Protein AF-A0A3S5AWK2-F1 (afdb_monomer_lite)

Sequence (122 aa):
MVTTDNELDEYLILMLDQIKVWLNSNSLKRLVLVVKNAQSGDVIERWQFEVNCHSDHQESASKVKDVQIRNEIGAVLRQIFAVVCLLPIIDSACKLTTFIYLYSLICLPIEIHQYTSHFAHI

InterPro domains:
  IPR003511 HORMA domain [PF02301] (10-98)
  IPR003511 HORMA domain [PS50815] (1-122)
  IPR036570 HORMA domain superfamily [G3DSA:3.30.900.10] (1-121)
  IPR036570 HORMA domain superfamily [SSF56019] (1-114)
  IPR045091 Mad2-like [PTHR11842] (2-102)

Radius of gyration: 16.96 Å; chains: 1; bounding box: 43×32×46 Å

Foldseek 3Di:
DDDPDPVVVVVVVVVVVVVVVCVVVVFFAKKWKFKAFPPPRHTQDIDIDGDDDDPPPPVPVPPPPVVVVVVVVVVVVVVVVVVVVVGDDDPGWIKIFMFTGTDPDDPDRPRVDIDGDPPDDD

pLDDT: mean 77.91, std 17.34, range [32.09, 92.81]

Structure (mmCIF, N/CA/C/O backbone):
data_AF-A0A3S5AWK2-F1
#
_entry.id   AF-A0A3S5AWK2-F1
#
loop_
_atom_site.group_PDB
_atom_site.id
_atom_site.type_symbol
_atom_site.label_atom_id
_atom_site.label_alt_id
_atom_site.label_comp_id
_atom_site.label_asym_id
_atom_site.label_entity_id
_atom_site.label_seq_id
_atom_site.pdbx_PDB_ins_code
_atom_site.Cartn_x
_atom_site.Cartn_y
_atom_site.Cartn_z
_atom_site.occupancy
_atom_site.B_iso_or_equiv
_atom_site.auth_seq_id
_atom_site.auth_comp_id
_atom_site.auth_asym_id
_atom_site.auth_atom_id
_atom_site.pdbx_PDB_model_num
ATOM 1 N N . MET A 1 1 ? 9.692 -6.713 6.294 1.00 48.50 1 MET A N 1
ATOM 2 C CA . MET A 1 1 ? 10.636 -5.844 5.565 1.00 48.50 1 MET A CA 1
ATOM 3 C C . MET A 1 1 ? 9.888 -4.572 5.218 1.00 48.50 1 MET A C 1
ATOM 5 O O . MET A 1 1 ? 8.728 -4.673 4.839 1.00 48.50 1 MET A O 1
ATOM 9 N N . VAL A 1 2 ? 10.508 -3.420 5.442 1.00 77.50 2 VAL A N 1
ATOM 10 C CA . VAL A 1 2 ? 10.039 -2.097 4.994 1.00 77.50 2 VAL A CA 1
ATOM 11 C C . VAL A 1 2 ? 11.048 -1.573 3.969 1.00 77.50 2 VAL A C 1
ATOM 13 O O . VAL A 1 2 ? 12.127 -2.159 3.853 1.00 77.50 2 VAL A O 1
ATOM 16 N N . THR A 1 3 ? 10.696 -0.543 3.197 1.00 82.31 3 THR A N 1
ATOM 17 C CA . THR A 1 3 ? 11.627 0.045 2.219 1.00 82.31 3 THR A CA 1
ATOM 18 C C . THR A 1 3 ? 12.892 0.568 2.909 1.00 82.31 3 THR A C 1
ATOM 20 O O . THR A 1 3 ? 12.843 1.000 4.057 1.00 82.31 3 THR A O 1
ATOM 23 N N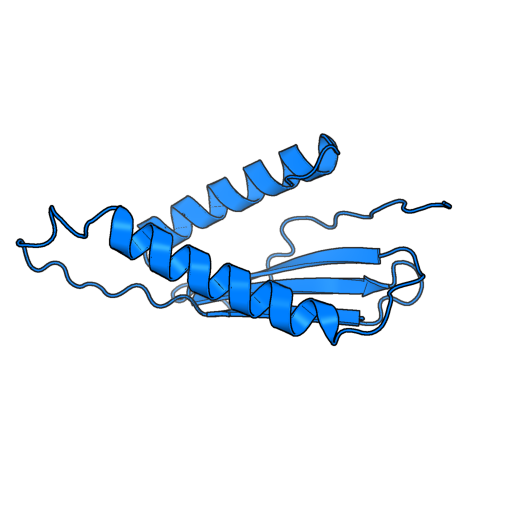 . THR A 1 4 ? 14.029 0.494 2.218 1.00 85.88 4 THR A N 1
ATOM 24 C CA . THR A 1 4 ? 15.307 1.095 2.640 1.00 85.88 4 THR A CA 1
ATOM 25 C C . THR A 1 4 ? 15.696 2.294 1.777 1.00 85.88 4 THR A C 1
ATOM 27 O O . THR A 1 4 ? 16.738 2.896 2.010 1.00 85.88 4 THR A O 1
ATOM 30 N N . ASP A 1 5 ? 14.902 2.599 0.751 1.00 88.50 5 ASP A N 1
ATOM 31 C CA . ASP A 1 5 ? 15.067 3.799 -0.060 1.00 88.50 5 ASP A CA 1
ATOM 32 C C . ASP A 1 5 ? 14.386 4.978 0.641 1.00 88.50 5 ASP A C 1
ATOM 34 O O . ASP A 1 5 ? 13.167 4.964 0.834 1.00 88.50 5 ASP A O 1
ATOM 38 N N . ASN A 1 6 ? 15.187 5.980 1.008 1.00 88.88 6 ASN A N 1
ATOM 39 C CA . ASN A 1 6 ? 14.739 7.181 1.703 1.00 88.88 6 ASN A CA 1
ATOM 40 C C . ASN A 1 6 ? 13.778 8.022 0.855 1.00 88.88 6 ASN A C 1
ATOM 42 O O . ASN A 1 6 ? 12.822 8.562 1.399 1.00 88.88 6 ASN A O 1
ATOM 46 N N . GLU A 1 7 ? 13.987 8.118 -0.463 1.00 85.00 7 GLU A N 1
ATOM 47 C CA . GLU A 1 7 ? 13.106 8.914 -1.330 1.00 85.00 7 GLU A CA 1
ATOM 48 C C . GLU A 1 7 ? 11.712 8.283 -1.401 1.00 85.00 7 GLU A C 1
ATOM 50 O O . GLU A 1 7 ? 10.686 8.968 -1.351 1.00 85.00 7 GLU A O 1
ATOM 55 N N . LEU A 1 8 ? 11.670 6.950 -1.469 1.00 84.38 8 LEU A N 1
ATOM 56 C CA . LEU A 1 8 ? 10.421 6.203 -1.426 1.00 84.38 8 LEU A CA 1
ATOM 57 C C . LEU A 1 8 ? 9.764 6.283 -0.042 1.00 84.38 8 LEU A C 1
ATOM 59 O O . LEU A 1 8 ? 8.543 6.400 0.037 1.00 84.38 8 LEU A O 1
ATOM 63 N N . ASP A 1 9 ? 10.546 6.223 1.037 1.00 87.88 9 ASP A N 1
ATOM 64 C CA . ASP A 1 9 ? 10.029 6.335 2.404 1.00 87.88 9 ASP A CA 1
ATOM 65 C C . ASP A 1 9 ? 9.388 7.708 2.652 1.00 87.88 9 ASP A C 1
ATOM 67 O O . ASP A 1 9 ? 8.237 7.781 3.083 1.00 87.88 9 ASP A O 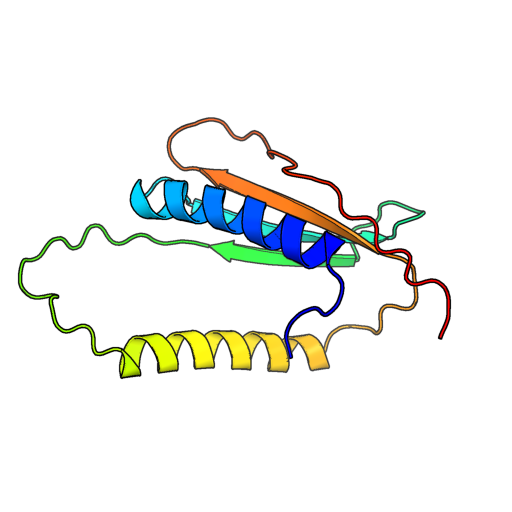1
ATOM 71 N N . GLU A 1 10 ? 10.061 8.797 2.268 1.00 88.06 10 GLU A N 1
ATOM 72 C CA . GLU A 1 10 ? 9.518 10.158 2.350 1.00 88.06 10 GLU A CA 1
ATOM 73 C C . GLU A 1 10 ? 8.226 10.305 1.536 1.00 88.06 10 GLU A C 1
ATOM 75 O O . GLU A 1 10 ? 7.231 10.845 2.032 1.00 88.06 10 GLU A O 1
ATOM 80 N N . TYR A 1 11 ? 8.197 9.765 0.313 1.00 85.50 11 TYR A N 1
ATOM 81 C CA . TYR A 1 11 ? 6.988 9.748 -0.510 1.00 85.50 11 TYR A CA 1
ATOM 82 C C . TYR A 1 11 ? 5.830 9.015 0.182 1.00 85.50 11 TYR A C 1
ATOM 84 O O . TYR A 1 11 ? 4.705 9.528 0.231 1.00 85.50 11 TYR A O 1
ATOM 92 N N . LEU A 1 12 ? 6.091 7.822 0.726 1.00 87.88 12 LEU A N 1
ATOM 93 C CA . LEU A 1 12 ? 5.080 7.029 1.418 1.00 87.88 12 LEU A CA 1
ATOM 94 C C . LEU A 1 12 ? 4.580 7.742 2.676 1.00 87.88 12 LEU A C 1
ATOM 96 O O . LEU A 1 12 ? 3.374 7.749 2.911 1.00 87.88 12 LEU A O 1
ATOM 100 N N . ILE A 1 13 ? 5.460 8.381 3.450 1.00 89.06 13 ILE A N 1
ATOM 101 C CA . ILE A 1 13 ? 5.088 9.137 4.652 1.00 89.06 13 ILE A CA 1
ATOM 102 C C . ILE A 1 13 ? 4.150 10.296 4.297 1.00 89.06 13 ILE A C 1
ATOM 104 O O . ILE A 1 13 ? 3.066 10.396 4.876 1.00 89.06 13 ILE A O 1
ATOM 108 N N . LEU A 1 14 ? 4.512 11.126 3.311 1.00 87.25 14 LEU A N 1
ATOM 109 C CA . LEU A 1 14 ? 3.691 12.267 2.884 1.00 87.25 14 LEU A CA 1
ATOM 110 C C . LEU A 1 14 ? 2.310 11.825 2.382 1.00 87.25 14 LEU A C 1
ATOM 112 O O . LEU A 1 14 ? 1.288 12.434 2.710 1.00 87.25 14 LEU A O 1
ATOM 116 N N . MET A 1 15 ? 2.269 10.743 1.604 1.00 87.25 15 MET A N 1
ATOM 117 C CA . MET A 1 15 ? 1.027 10.183 1.076 1.00 87.25 15 MET A CA 1
ATOM 118 C C . MET A 1 15 ? 0.153 9.586 2.189 1.00 87.25 15 MET A C 1
ATOM 120 O O . MET A 1 15 ? -1.051 9.852 2.241 1.00 87.25 15 MET A O 1
ATOM 124 N N . LEU A 1 16 ? 0.746 8.832 3.119 1.00 89.31 16 LEU A N 1
ATOM 125 C CA . LEU A 1 16 ? 0.031 8.249 4.254 1.00 89.31 16 LEU A CA 1
ATOM 126 C C . LEU A 1 16 ? -0.531 9.322 5.189 1.00 89.31 16 LEU A C 1
ATOM 128 O O . LEU A 1 16 ? -1.631 9.144 5.712 1.00 89.31 16 LEU A O 1
ATOM 132 N N . ASP A 1 17 ? 0.169 10.438 5.385 1.00 89.75 17 ASP A N 1
ATOM 133 C CA . ASP A 1 17 ? -0.332 11.550 6.195 1.00 89.75 17 ASP A CA 1
ATOM 134 C C . ASP A 1 17 ? -1.584 12.193 5.588 1.00 89.75 17 ASP A C 1
ATOM 136 O O . ASP A 1 17 ? -2.553 12.441 6.311 1.00 89.75 17 ASP A O 1
ATOM 140 N N . GLN A 1 18 ? -1.643 12.360 4.262 1.00 85.38 18 GLN A N 1
ATOM 141 C CA . GLN A 1 18 ? -2.870 12.808 3.591 1.00 85.38 18 GLN A CA 1
ATOM 142 C C . GLN A 1 18 ? -4.004 11.780 3.725 1.00 85.38 18 GLN A C 1
ATOM 144 O O . GLN A 1 18 ? -5.140 12.137 4.045 1.00 85.38 18 GLN A O 1
ATOM 149 N N . ILE A 1 19 ? -3.695 10.489 3.562 1.00 88.94 19 ILE A N 1
ATOM 150 C CA . ILE A 1 19 ? -4.670 9.404 3.737 1.00 88.94 19 ILE A CA 1
ATOM 151 C C . ILE A 1 19 ? -5.265 9.397 5.145 1.00 88.94 19 ILE A C 1
ATOM 153 O O . ILE A 1 19 ? -6.477 9.228 5.282 1.00 88.94 19 ILE A O 1
ATOM 157 N N . LYS A 1 20 ? -4.461 9.628 6.188 1.00 88.62 20 LYS A N 1
ATOM 158 C CA . LYS A 1 20 ? -4.955 9.723 7.572 1.00 88.62 20 LYS A CA 1
ATOM 159 C C . LYS A 1 20 ? -6.006 10.824 7.722 1.00 88.62 20 LYS A C 1
ATOM 161 O O . LYS A 1 20 ? -7.024 10.601 8.373 1.00 88.62 20 LYS A O 1
ATOM 166 N N . VAL A 1 21 ? -5.809 11.986 7.092 1.00 88.62 21 VAL A N 1
ATOM 167 C CA . VAL A 1 21 ? -6.791 13.087 7.114 1.00 88.62 21 VAL A CA 1
ATOM 168 C C . VAL A 1 21 ? -8.115 12.661 6.463 1.00 88.62 21 VAL A C 1
ATOM 170 O O . VAL A 1 21 ? -9.194 12.936 6.998 1.00 88.62 21 VAL A O 1
ATOM 173 N N . TRP A 1 22 ? -8.062 11.942 5.339 1.00 87.06 22 TRP A N 1
ATOM 174 C CA . TRP A 1 22 ? -9.270 11.462 4.656 1.00 87.06 22 TRP A CA 1
ATOM 175 C C . TRP A 1 22 ? -9.971 10.310 5.376 1.00 87.06 22 TRP A C 1
ATOM 177 O O . TRP A 1 22 ? -11.201 10.255 5.386 1.00 87.06 22 TRP A O 1
ATOM 187 N N . LEU A 1 23 ? -9.213 9.426 6.024 1.00 87.12 23 LEU A N 1
ATOM 188 C CA . LEU A 1 23 ? -9.759 8.379 6.886 1.00 87.12 23 LEU A CA 1
ATOM 189 C C . LEU A 1 23 ? -10.496 8.984 8.084 1.00 87.12 23 LEU A C 1
ATOM 191 O O . LEU A 1 23 ? -11.642 8.625 8.330 1.00 87.12 23 LEU A O 1
ATOM 195 N N . ASN A 1 24 ? -9.889 9.960 8.767 1.00 86.94 24 ASN A N 1
ATOM 196 C CA . ASN A 1 24 ? -10.498 10.625 9.926 1.00 86.94 24 ASN A CA 1
ATOM 197 C C . ASN A 1 24 ? -11.766 11.415 9.572 1.00 86.94 24 ASN A C 1
ATOM 199 O O . ASN A 1 24 ? -12.655 11.571 10.403 1.00 86.94 24 ASN A O 1
ATOM 203 N N . SER A 1 25 ? -11.855 11.919 8.340 1.00 85.19 25 SER A N 1
ATOM 204 C CA . SER A 1 25 ? -13.046 12.608 7.827 1.00 85.19 25 SER A CA 1
ATOM 205 C C . SER A 1 25 ? -14.068 11.665 7.178 1.00 85.19 25 SER A C 1
ATOM 207 O O . SER A 1 25 ? -15.059 12.145 6.631 1.00 85.19 25 SER A O 1
ATOM 209 N N . ASN A 1 26 ? -13.841 10.342 7.211 1.00 85.38 26 ASN A N 1
ATOM 210 C CA . ASN A 1 26 ? -14.656 9.321 6.537 1.00 85.38 26 ASN A CA 1
ATOM 211 C C . ASN A 1 26 ? -14.894 9.611 5.045 1.00 85.38 26 ASN A C 1
ATOM 213 O O . ASN A 1 26 ? -15.917 9.241 4.471 1.00 85.38 26 ASN A O 1
ATOM 217 N N . SER A 1 27 ? -13.948 10.300 4.407 1.00 86.12 27 SER A N 1
ATOM 218 C CA . SER A 1 27 ? -14.067 10.737 3.019 1.00 86.12 27 SER A CA 1
ATOM 219 C C . SER A 1 27 ? -13.372 9.792 2.044 1.00 86.12 27 SER A C 1
ATOM 221 O O . SER A 1 27 ? -13.698 9.832 0.861 1.00 86.12 27 SER A O 1
ATOM 223 N N . LEU A 1 28 ? -12.477 8.914 2.508 1.00 87.94 28 LEU A N 1
ATOM 224 C CA . LEU A 1 28 ? -11.780 7.936 1.672 1.00 87.94 28 LEU A CA 1
ATOM 225 C C . LEU A 1 28 ? -12.681 6.751 1.302 1.00 87.94 28 LEU A C 1
ATOM 227 O O . LEU A 1 28 ? -13.155 6.035 2.177 1.00 87.94 28 LEU A O 1
ATOM 231 N N . LYS A 1 29 ? -12.859 6.508 -0.000 1.00 89.31 29 LYS A N 1
ATOM 232 C CA . LYS A 1 29 ? -13.627 5.373 -0.536 1.00 89.31 29 LYS A CA 1
ATOM 233 C C . LYS A 1 29 ? -12.737 4.257 -1.066 1.00 89.31 29 LYS A C 1
ATOM 235 O O . LYS A 1 29 ? -13.033 3.080 -0.883 1.00 89.31 29 LYS A O 1
ATOM 240 N N . ARG A 1 30 ? -11.682 4.610 -1.800 1.00 89.94 30 ARG A N 1
ATOM 241 C CA . ARG A 1 30 ? -10.829 3.624 -2.472 1.00 89.94 30 ARG A CA 1
ATOM 242 C C . ARG A 1 30 ? -9.422 4.154 -2.676 1.00 89.94 30 ARG A C 1
ATOM 244 O O . ARG A 1 30 ? -9.253 5.281 -3.133 1.00 89.94 30 ARG A O 1
ATOM 251 N N . LEU A 1 31 ? -8.437 3.310 -2.405 1.00 91.00 31 LEU A N 1
ATOM 252 C CA . LEU A 1 31 ? -7.029 3.523 -2.720 1.00 91.00 31 LEU A CA 1
ATOM 253 C C . LEU A 1 31 ? -6.628 2.529 -3.810 1.00 91.00 31 LEU A C 1
ATOM 255 O O . LEU A 1 31 ? -6.877 1.333 -3.684 1.00 91.00 31 LEU A O 1
ATOM 259 N N . VAL A 1 32 ? -6.026 3.012 -4.890 1.00 91.50 32 VAL A N 1
ATOM 260 C CA . VAL A 1 32 ? -5.569 2.172 -5.997 1.00 91.50 32 VAL A CA 1
ATOM 261 C C . VAL A 1 32 ? -4.094 2.438 -6.253 1.00 91.50 32 VAL A C 1
ATOM 263 O O . VAL A 1 32 ? -3.718 3.552 -6.597 1.00 91.50 32 VAL A O 1
ATOM 266 N N . LEU A 1 33 ? -3.270 1.405 -6.123 1.00 90.62 33 LEU A N 1
ATOM 267 C CA . LEU A 1 33 ? -1.852 1.437 -6.465 1.00 90.62 33 LEU A CA 1
ATOM 268 C C . LEU A 1 33 ? -1.673 0.761 -7.821 1.00 90.62 33 LEU A C 1
ATOM 270 O O . LEU A 1 33 ? -2.122 -0.367 -8.027 1.00 90.62 33 LEU A O 1
ATOM 274 N N . VAL A 1 34 ? -1.044 1.459 -8.756 1.00 91.19 34 VAL A N 1
ATOM 275 C CA . VAL A 1 34 ? -0.792 0.969 -10.108 1.00 91.19 34 VAL A CA 1
ATOM 276 C C . VAL A 1 34 ? 0.704 0.905 -10.332 1.00 91.19 34 VAL A C 1
ATOM 278 O O . VAL A 1 34 ? 1.394 1.917 -10.230 1.00 91.19 34 VAL A O 1
ATOM 281 N N . VAL A 1 35 ? 1.187 -0.285 -10.665 1.00 90.50 35 VAL A N 1
ATOM 282 C CA . VAL A 1 35 ? 2.556 -0.508 -11.116 1.00 90.50 35 VAL A CA 1
ATOM 283 C C . VAL A 1 35 ? 2.528 -0.498 -12.635 1.00 90.50 35 VAL A C 1
ATOM 285 O O . VAL A 1 35 ? 1.828 -1.303 -13.253 1.00 90.50 35 VAL A O 1
ATOM 288 N N . LYS A 1 36 ? 3.247 0.444 -13.239 1.00 90.19 36 LYS A N 1
ATOM 289 C CA . LYS A 1 36 ? 3.348 0.588 -14.694 1.00 90.19 36 LYS A CA 1
ATOM 290 C C . LYS A 1 36 ? 4.768 0.321 -15.155 1.00 90.19 36 LYS A C 1
ATOM 292 O O . LYS A 1 36 ? 5.712 0.673 -14.450 1.00 90.19 36 LYS A O 1
ATOM 297 N N . ASN A 1 37 ? 4.925 -0.207 -16.361 1.00 91.00 37 ASN A N 1
ATOM 298 C CA . ASN A 1 37 ? 6.223 -0.244 -17.020 1.00 91.00 37 ASN A CA 1
ATOM 299 C C . ASN A 1 37 ? 6.734 1.196 -17.223 1.00 91.00 37 ASN A C 1
ATOM 301 O O . ASN A 1 37 ? 6.001 2.066 -17.697 1.00 91.00 37 ASN A O 1
ATOM 305 N N . ALA A 1 38 ? 7.986 1.467 -16.854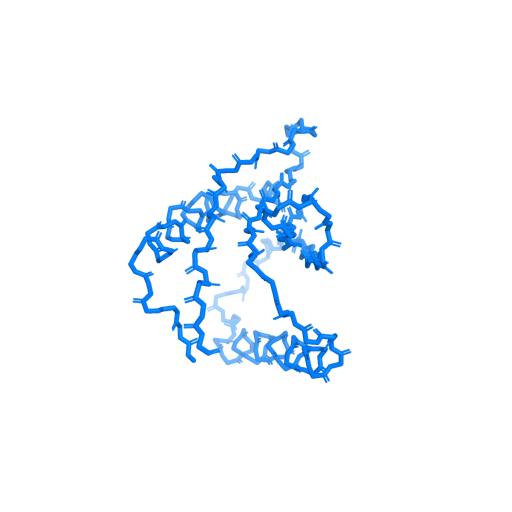 1.00 88.31 38 ALA A N 1
ATOM 306 C CA . ALA A 1 38 ? 8.551 2.812 -16.904 1.00 88.31 38 ALA A CA 1
ATOM 307 C C . ALA A 1 38 ? 8.747 3.345 -18.333 1.00 88.31 38 ALA A C 1
ATOM 309 O O . ALA A 1 38 ? 8.735 4.567 -18.514 1.00 88.31 38 ALA A O 1
ATOM 310 N N . GLN A 1 39 ? 8.929 2.448 -19.309 1.00 87.81 39 GLN A N 1
ATOM 311 C CA . GLN A 1 39 ? 9.196 2.761 -20.714 1.00 87.81 39 GLN A CA 1
ATOM 312 C C . GLN A 1 39 ? 7.911 2.804 -21.548 1.00 87.81 39 GLN A C 1
ATOM 314 O O . GLN A 1 39 ? 7.669 3.802 -22.221 1.00 87.81 39 GLN A O 1
ATOM 319 N N . SER A 1 40 ? 7.084 1.752 -21.501 1.00 89.19 40 SER A N 1
ATOM 320 C CA . SER A 1 40 ? 5.858 1.678 -22.314 1.00 89.19 40 SER A CA 1
ATOM 321 C C . SER A 1 40 ? 4.656 2.373 -21.671 1.00 89.19 40 SER A C 1
ATOM 323 O O . SER A 1 40 ? 3.746 2.806 -22.371 1.00 89.19 40 SER A O 1
ATOM 325 N N . GLY A 1 41 ? 4.647 2.509 -20.341 1.00 86.62 41 GLY A N 1
ATOM 326 C CA . GLY A 1 41 ? 3.500 3.020 -19.589 1.00 86.62 41 GLY A CA 1
ATOM 327 C C . GLY A 1 41 ? 2.382 1.993 -19.380 1.00 86.62 41 GLY A C 1
ATOM 328 O O . GLY A 1 41 ? 1.367 2.331 -18.764 1.00 86.62 41 GLY A O 1
ATOM 329 N N . ASP A 1 42 ? 2.567 0.753 -19.843 1.00 90.06 42 ASP A N 1
ATOM 330 C CA . ASP A 1 42 ? 1.586 -0.319 -19.682 1.00 90.06 42 ASP A CA 1
ATOM 331 C C . ASP A 1 42 ? 1.382 -0.661 -18.207 1.00 90.06 42 ASP A C 1
ATOM 333 O O . ASP A 1 42 ? 2.331 -0.707 -17.420 1.00 90.06 42 ASP A O 1
ATOM 337 N N . VAL A 1 43 ? 0.131 -0.915 -17.825 1.00 90.94 43 VAL A N 1
ATOM 338 C CA . VAL A 1 43 ? -0.214 -1.334 -16.465 1.00 90.94 43 VAL A CA 1
ATOM 339 C C . VAL A 1 43 ? 0.175 -2.797 -16.280 1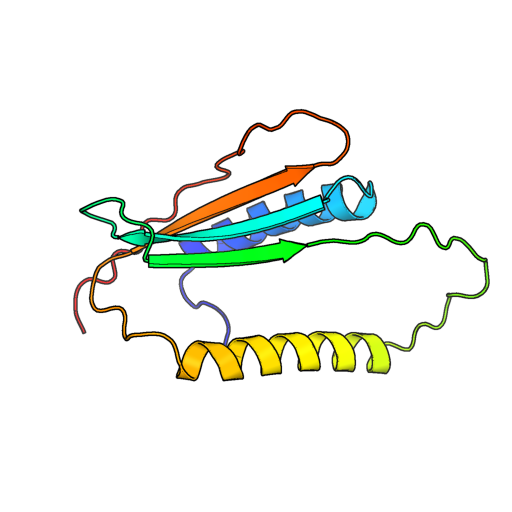.00 90.94 43 VAL A C 1
ATOM 341 O O . VAL A 1 43 ? -0.390 -3.669 -16.934 1.00 90.94 43 VAL A O 1
ATOM 344 N N . ILE A 1 44 ? 1.108 -3.051 -15.364 1.00 90.88 44 ILE A N 1
ATOM 345 C CA . ILE A 1 44 ? 1.580 -4.393 -15.006 1.00 90.88 44 ILE A CA 1
ATOM 346 C C . ILE A 1 44 ? 0.736 -4.936 -13.854 1.00 90.88 44 ILE A C 1
ATOM 348 O O . ILE A 1 44 ? 0.198 -6.036 -13.937 1.00 90.88 44 ILE A O 1
ATOM 352 N N . GLU A 1 45 ? 0.555 -4.136 -12.801 1.00 91.50 45 GLU A N 1
ATOM 353 C CA . GLU A 1 45 ? -0.252 -4.518 -11.643 1.00 91.50 45 GLU A CA 1
ATOM 354 C C . GLU A 1 45 ? -1.176 -3.387 -11.207 1.00 91.50 45 GLU A C 1
ATOM 356 O O . GLU A 1 45 ? -0.854 -2.200 -11.315 1.00 91.50 45 GLU A O 1
ATOM 361 N N . ARG A 1 46 ? -2.340 -3.761 -10.671 1.00 92.31 46 ARG A N 1
ATOM 362 C CA . ARG A 1 46 ? -3.321 -2.825 -10.125 1.00 92.31 46 ARG A CA 1
ATOM 363 C C . ARG A 1 46 ? -3.910 -3.370 -8.833 1.00 92.31 46 ARG A C 1
ATOM 365 O O . ARG A 1 46 ? -4.825 -4.190 -8.854 1.00 92.31 46 ARG A O 1
ATOM 372 N N . TRP A 1 47 ? -3.437 -2.841 -7.717 1.00 92.12 47 TRP A N 1
ATOM 373 C CA . TRP A 1 47 ? -3.917 -3.178 -6.386 1.00 92.12 47 TRP A CA 1
ATOM 374 C C . TRP A 1 47 ? -5.009 -2.200 -5.978 1.00 92.12 47 TRP A C 1
ATOM 376 O O . TRP A 1 47 ? -4.789 -0.991 -5.975 1.00 92.12 47 TRP A O 1
ATOM 386 N N . GLN A 1 48 ? -6.201 -2.709 -5.671 1.00 92.81 48 GLN A N 1
ATOM 387 C CA . GLN A 1 48 ? -7.346 -1.891 -5.273 1.00 92.81 48 GLN A CA 1
ATOM 388 C C . GLN A 1 48 ? -7.759 -2.236 -3.847 1.00 92.81 48 GLN A C 1
ATOM 390 O O . GLN A 1 48 ? -8.062 -3.387 -3.547 1.00 92.81 48 GLN A O 1
ATOM 395 N N . PHE A 1 49 ? -7.813 -1.219 -2.996 1.00 91.50 49 PHE A N 1
ATOM 396 C CA . PHE A 1 49 ? -8.251 -1.312 -1.612 1.00 91.50 49 PHE A CA 1
ATOM 397 C C . PHE A 1 49 ? -9.507 -0.464 -1.454 1.00 91.50 49 PHE A C 1
ATOM 399 O O . PHE A 1 49 ? -9.465 0.758 -1.609 1.00 91.50 49 PHE A O 1
ATOM 406 N N . GLU A 1 50 ? -10.638 -1.110 -1.193 1.00 91.06 50 GLU A N 1
ATOM 407 C CA . GLU A 1 50 ? -11.888 -0.426 -0.873 1.00 91.06 50 GLU A CA 1
ATOM 408 C C . GLU A 1 50 ? -11.968 -0.169 0.631 1.00 91.06 50 GLU A C 1
ATOM 410 O O . GLU A 1 50 ? -11.628 -1.032 1.441 1.00 91.06 50 GLU A O 1
ATOM 415 N N . VAL A 1 51 ? -12.372 1.044 0.995 1.00 89.19 51 VAL A N 1
ATOM 416 C CA . VAL A 1 51 ? -12.373 1.527 2.373 1.00 89.19 51 VAL A CA 1
ATOM 417 C C . VAL A 1 51 ? -13.809 1.803 2.789 1.00 89.19 51 VAL A C 1
ATOM 419 O O . VAL A 1 51 ? -14.479 2.688 2.251 1.00 89.19 51 VAL A O 1
ATOM 422 N N . ASN A 1 52 ? -14.263 1.038 3.779 1.00 85.94 52 ASN A N 1
ATOM 423 C CA . ASN A 1 52 ? -15.595 1.155 4.355 1.00 85.94 52 ASN A CA 1
ATOM 424 C C . ASN A 1 52 ? -15.486 1.676 5.789 1.00 85.94 52 ASN A C 1
ATOM 426 O O . ASN A 1 52 ? -15.334 0.902 6.738 1.00 85.94 52 ASN A O 1
ATOM 430 N N . CYS A 1 53 ? -15.578 2.995 5.947 1.00 75.25 53 CYS A N 1
ATOM 431 C CA . CYS A 1 53 ? -15.699 3.616 7.260 1.00 75.25 53 CYS A CA 1
ATOM 432 C C . CYS A 1 53 ? -17.118 3.394 7.793 1.00 75.25 53 CYS A C 1
ATOM 434 O O . CYS A 1 53 ? -18.072 4.012 7.324 1.00 75.25 53 CYS A O 1
ATOM 436 N N . HIS A 1 54 ? -17.264 2.502 8.768 1.00 70.19 54 HIS A N 1
ATOM 437 C CA . HIS A 1 54 ? -18.529 2.330 9.469 1.00 70.19 54 HIS A CA 1
ATOM 438 C C . HIS A 1 54 ? -18.653 3.457 10.495 1.00 70.19 54 HIS A C 1
ATOM 440 O O . HIS A 1 54 ? -17.832 3.562 11.404 1.00 70.19 54 HIS A O 1
ATOM 446 N N . SER A 1 55 ? -19.670 4.308 10.357 1.00 59.28 55 SER A N 1
ATOM 447 C CA . SER A 1 55 ? -19.998 5.369 11.316 1.00 59.28 55 SER A CA 1
ATOM 448 C C . SER A 1 55 ? -20.669 4.803 12.570 1.00 59.28 55 SER A C 1
ATOM 450 O O . SER A 1 55 ? -21.690 5.325 13.018 1.00 59.28 55 SER A O 1
ATOM 452 N N . ASP A 1 56 ? -20.157 3.698 13.107 1.00 51.81 56 ASP A N 1
ATOM 453 C CA . ASP A 1 56 ? -20.741 3.067 14.282 1.00 51.81 56 ASP A CA 1
ATOM 454 C C . ASP A 1 56 ? -20.197 3.766 15.532 1.00 51.81 56 ASP A C 1
ATOM 456 O O . ASP A 1 56 ? -19.410 3.236 16.314 1.00 51.81 56 ASP A O 1
ATOM 460 N N . HIS A 1 57 ? -20.602 5.027 15.700 1.00 51.47 57 HIS A N 1
ATOM 461 C CA . HIS A 1 57 ? -20.607 5.665 17.006 1.00 51.47 57 HIS A CA 1
ATOM 462 C C . HIS A 1 57 ? -21.758 5.063 17.815 1.00 51.47 57 HIS A C 1
ATOM 464 O O . HIS A 1 57 ? -22.772 5.710 18.062 1.00 51.47 57 HIS A O 1
ATOM 470 N N . GLN A 1 58 ? -21.597 3.811 18.238 1.00 44.91 58 GLN A N 1
ATOM 471 C CA . GLN A 1 58 ? -22.205 3.362 19.479 1.00 44.91 58 GLN A CA 1
ATOM 472 C C . GLN A 1 58 ? -21.126 3.375 20.556 1.00 44.91 58 GLN A C 1
ATOM 474 O O . GLN A 1 58 ? -20.053 2.789 20.412 1.00 44.91 58 GLN A O 1
ATOM 479 N N . GLU A 1 59 ? -21.422 4.097 21.631 1.00 46.41 59 GLU A N 1
ATOM 480 C CA . GLU A 1 59 ? -20.590 4.470 22.783 1.00 46.41 59 GLU A CA 1
ATOM 481 C C . GLU A 1 59 ? -20.060 3.288 23.630 1.00 46.41 59 GLU A C 1
ATOM 483 O O . GLU A 1 59 ? -19.853 3.407 24.832 1.00 46.41 59 GLU A O 1
ATOM 488 N N . SER A 1 60 ? -19.798 2.125 23.031 1.00 46.53 60 SER A N 1
ATOM 489 C CA . SER A 1 60 ? -19.268 0.930 23.706 1.00 46.53 60 SER A CA 1
ATOM 490 C C . SER A 1 60 ? -17.896 0.474 23.183 1.00 46.53 60 SER A C 1
ATOM 492 O O . SER A 1 60 ? -17.335 -0.503 23.678 1.00 46.53 60 SER A O 1
ATOM 494 N N . ALA A 1 61 ? -17.319 1.169 22.199 1.00 50.16 61 ALA A N 1
ATOM 495 C CA . ALA A 1 61 ? -16.165 0.689 21.433 1.00 50.16 61 ALA A CA 1
ATOM 496 C C . ALA A 1 61 ? -14.777 1.075 21.990 1.00 50.16 61 ALA A C 1
ATOM 498 O O . ALA A 1 61 ? -13.785 0.986 21.270 1.00 50.16 61 ALA A O 1
ATOM 499 N N . SER A 1 62 ? -14.637 1.436 23.271 1.00 49.91 62 SER A N 1
ATOM 500 C CA . SER A 1 62 ? -13.310 1.722 23.862 1.00 49.91 62 SER A CA 1
ATOM 501 C C . SER A 1 62 ? -12.421 0.479 24.058 1.00 49.91 62 SER A C 1
ATOM 503 O O . SER A 1 62 ? -11.353 0.563 24.662 1.00 49.91 62 SER A O 1
ATOM 505 N N . LYS A 1 63 ? -12.841 -0.690 23.551 1.00 51.97 63 LYS A N 1
ATOM 506 C CA . LYS A 1 63 ? -12.090 -1.953 23.602 1.00 51.97 63 LYS A CA 1
ATOM 507 C C . LYS A 1 63 ? -12.301 -2.823 22.359 1.00 51.97 63 LYS A C 1
ATOM 509 O O . LYS A 1 63 ? -12.461 -4.039 22.491 1.00 51.97 63 LYS A O 1
ATOM 514 N N . VAL A 1 64 ? -12.271 -2.264 21.148 1.00 59.41 64 VAL A N 1
ATOM 515 C CA . VAL A 1 64 ? -11.853 -3.107 20.012 1.00 59.41 64 VAL A CA 1
ATOM 516 C C . VAL A 1 64 ? -10.422 -3.536 20.340 1.00 59.41 64 VAL A C 1
ATOM 518 O O . VAL A 1 64 ? -9.514 -2.715 20.391 1.00 59.41 64 VAL A O 1
ATOM 521 N N . LYS A 1 65 ? -10.248 -4.798 20.740 1.00 70.12 65 LYS A N 1
ATOM 522 C CA . LYS A 1 65 ? -8.986 -5.306 21.287 1.00 70.12 65 LYS A CA 1
ATOM 523 C C . LYS A 1 65 ? -7.926 -5.155 20.199 1.00 70.12 65 LYS A C 1
ATOM 525 O O . LYS A 1 65 ? -8.115 -5.718 19.127 1.00 70.12 65 LYS A O 1
ATOM 530 N N . ASP A 1 66 ? -6.806 -4.486 20.476 1.00 80.44 66 ASP A N 1
ATOM 531 C CA . ASP A 1 66 ? -5.675 -4.343 19.538 1.00 80.44 66 ASP A CA 1
ATOM 532 C C . ASP A 1 66 ? -5.291 -5.664 18.854 1.00 80.44 66 ASP A C 1
ATOM 534 O O . ASP A 1 66 ? -4.851 -5.698 17.708 1.00 80.44 66 ASP A O 1
ATOM 538 N N . VAL A 1 67 ? -5.492 -6.778 19.561 1.00 85.88 67 VAL A N 1
ATOM 539 C CA . VAL A 1 67 ? -5.309 -8.143 19.061 1.00 85.88 67 VAL A CA 1
ATOM 540 C C . VAL A 1 67 ? -6.188 -8.446 17.842 1.00 85.88 67 VAL A C 1
ATOM 542 O O . VAL A 1 67 ? -5.702 -9.024 16.877 1.00 85.88 67 VAL A O 1
ATOM 545 N N . GLN A 1 68 ? -7.464 -8.058 17.857 1.00 86.31 68 GLN A N 1
ATOM 546 C CA . GLN A 1 68 ? -8.379 -8.277 16.739 1.00 86.31 68 GLN A CA 1
ATOM 547 C C . GLN A 1 68 ? -7.961 -7.456 15.513 1.00 86.31 68 GLN A C 1
ATOM 549 O O . GLN A 1 68 ? -7.837 -8.023 14.432 1.00 86.31 68 GLN A O 1
ATOM 554 N N . ILE A 1 69 ? -7.625 -6.174 15.700 1.00 86.38 69 ILE A N 1
ATOM 555 C CA . ILE A 1 69 ? -7.125 -5.303 14.621 1.00 86.38 69 ILE A CA 1
ATOM 556 C C . ILE A 1 69 ? -5.854 -5.899 14.002 1.00 86.38 69 ILE A C 1
ATOM 558 O O . ILE A 1 69 ? -5.742 -6.032 12.785 1.00 86.38 69 ILE A O 1
ATOM 562 N N . ARG A 1 70 ? -4.898 -6.331 14.835 1.00 88.44 70 ARG A N 1
ATOM 563 C CA . ARG A 1 70 ? -3.662 -6.980 14.369 1.00 88.44 70 ARG A CA 1
ATOM 564 C C . ARG A 1 70 ? -3.936 -8.275 13.605 1.00 88.44 70 ARG A C 1
ATOM 566 O O . ARG A 1 70 ? -3.250 -8.551 12.623 1.00 88.44 70 ARG A O 1
ATOM 573 N N . ASN A 1 71 ? -4.925 -9.059 14.029 1.00 91.50 71 ASN A N 1
ATOM 574 C CA . ASN A 1 71 ? -5.307 -10.294 13.345 1.00 91.50 71 ASN A CA 1
ATOM 575 C C . ASN A 1 71 ? -5.929 -10.024 11.971 1.00 91.50 71 ASN A C 1
ATOM 577 O O . ASN A 1 71 ? -5.608 -10.738 11.020 1.00 91.50 71 ASN A O 1
ATOM 581 N N . GLU A 1 72 ? -6.771 -8.996 11.857 1.00 90.12 72 GLU A N 1
ATOM 582 C CA . GLU A 1 72 ? -7.377 -8.565 10.593 1.00 90.12 72 GLU A CA 1
ATOM 583 C C . GLU A 1 72 ? -6.314 -8.029 9.624 1.00 90.12 72 GLU A C 1
ATOM 585 O O . GLU A 1 72 ? -6.231 -8.501 8.489 1.00 90.12 72 GLU A O 1
ATOM 590 N N . ILE A 1 73 ? -5.408 -7.159 10.092 1.00 90.31 73 ILE A N 1
ATOM 591 C CA . ILE A 1 73 ? -4.240 -6.709 9.310 1.00 90.31 73 ILE A CA 1
ATOM 592 C C . ILE A 1 73 ? -3.409 -7.915 8.853 1.00 90.31 73 ILE A C 1
ATOM 594 O O . ILE A 1 73 ? -3.037 -8.021 7.685 1.00 90.31 73 ILE A O 1
ATOM 598 N N . GLY A 1 74 ? -3.148 -8.863 9.756 1.00 91.31 74 GLY A N 1
ATOM 599 C CA . GLY A 1 74 ? -2.420 -10.087 9.437 1.00 91.31 74 GLY A CA 1
ATOM 600 C C . GLY A 1 74 ? -3.116 -10.946 8.378 1.00 91.31 74 GLY A C 1
ATOM 601 O O . GLY A 1 74 ? -2.439 -11.573 7.565 1.00 91.31 74 GLY A O 1
ATOM 602 N N . ALA A 1 75 ? -4.450 -10.975 8.347 1.00 92.31 75 ALA A N 1
ATOM 603 C CA . ALA A 1 75 ? -5.207 -11.677 7.316 1.00 92.31 75 ALA A CA 1
ATOM 604 C C . ALA A 1 75 ? -5.045 -11.013 5.942 1.00 92.31 75 ALA A C 1
ATOM 606 O O . ALA A 1 75 ? -4.771 -11.716 4.969 1.00 92.31 75 ALA A O 1
ATOM 607 N N . VAL A 1 76 ? -5.116 -9.679 5.879 1.00 91.00 76 VAL A N 1
ATOM 608 C CA . VAL A 1 76 ? -4.872 -8.916 4.643 1.00 91.00 76 VAL A CA 1
ATOM 609 C C . VAL A 1 76 ? -3.449 -9.145 4.133 1.00 91.00 76 VAL A C 1
ATOM 611 O O . VAL A 1 76 ? -3.257 -9.439 2.957 1.00 91.00 76 VAL A O 1
ATOM 614 N N . LEU A 1 77 ? -2.446 -9.105 5.016 1.00 91.25 77 LEU A N 1
ATOM 615 C CA . LEU A 1 77 ? -1.058 -9.389 4.638 1.00 91.25 77 LEU A CA 1
ATOM 616 C C . LEU A 1 77 ? -0.890 -10.811 4.092 1.00 91.25 77 LEU A C 1
ATOM 618 O O . LEU A 1 77 ? -0.251 -10.997 3.060 1.00 91.25 77 LEU A O 1
ATOM 622 N N . ARG A 1 78 ? -1.495 -11.817 4.737 1.00 92.00 78 ARG A N 1
ATOM 623 C CA . ARG A 1 78 ? -1.475 -13.198 4.227 1.00 92.00 78 ARG A CA 1
ATOM 624 C C . ARG A 1 78 ? -2.117 -13.306 2.848 1.00 92.00 78 ARG A C 1
ATOM 626 O O . ARG A 1 78 ? -1.584 -14.016 2.004 1.00 92.00 78 ARG A O 1
ATOM 633 N N . GLN A 1 79 ? -3.225 -12.606 2.615 1.00 92.00 79 GLN A N 1
ATOM 634 C CA . GLN A 1 79 ? -3.872 -12.577 1.306 1.00 92.00 79 GLN A CA 1
ATOM 635 C C . GLN A 1 79 ? -2.958 -11.958 0.242 1.00 92.00 79 GLN A C 1
ATOM 637 O O . GLN A 1 79 ? -2.816 -12.536 -0.832 1.00 92.00 79 GLN A O 1
ATOM 642 N N . ILE A 1 80 ? -2.300 -10.833 0.548 1.00 90.06 80 ILE A N 1
ATOM 643 C CA . ILE A 1 80 ? -1.332 -10.199 -0.359 1.00 90.06 80 ILE A CA 1
ATOM 644 C C . ILE A 1 80 ? -0.213 -11.187 -0.696 1.00 90.06 80 ILE A C 1
ATOM 646 O O . ILE A 1 80 ? 0.012 -11.463 -1.869 1.00 90.06 80 ILE A O 1
ATOM 650 N N . PHE A 1 81 ? 0.440 -11.784 0.306 1.00 88.31 81 PHE A N 1
ATOM 651 C CA . PHE A 1 81 ? 1.544 -12.719 0.063 1.00 88.31 81 PHE A CA 1
ATOM 652 C C . PHE A 1 81 ? 1.113 -13.971 -0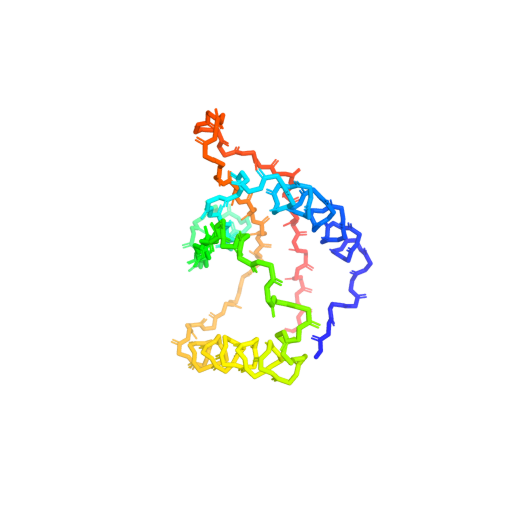.708 1.00 88.31 81 PHE A C 1
ATOM 654 O O . PHE A 1 81 ? 1.848 -14.421 -1.582 1.00 88.31 81 PHE A O 1
ATOM 661 N N . ALA A 1 82 ? -0.082 -14.504 -0.439 1.00 90.44 82 ALA A N 1
ATOM 662 C CA . ALA A 1 82 ? -0.617 -15.641 -1.181 1.00 90.44 82 ALA A CA 1
ATOM 663 C C . ALA A 1 82 ? -0.823 -15.318 -2.670 1.00 90.44 82 ALA A C 1
ATOM 665 O O . ALA A 1 82 ? -0.574 -16.171 -3.519 1.00 90.44 82 ALA A O 1
ATOM 666 N N . VAL A 1 83 ? -1.252 -14.091 -2.988 1.00 88.81 83 VAL A N 1
ATOM 667 C CA . VAL A 1 83 ? -1.459 -13.646 -4.373 1.00 88.81 83 VAL A CA 1
ATOM 668 C C . VAL A 1 83 ? -0.140 -13.290 -5.053 1.00 88.81 83 VAL A C 1
ATOM 670 O O . VAL A 1 83 ? 0.039 -13.657 -6.206 1.00 88.81 83 VAL A O 1
ATOM 673 N N . VAL A 1 84 ? 0.804 -12.647 -4.358 1.00 86.25 84 VAL A N 1
ATOM 674 C CA . VAL A 1 84 ? 2.115 -12.275 -4.927 1.00 86.25 84 VAL A CA 1
ATOM 675 C C . VAL A 1 84 ? 2.872 -13.497 -5.453 1.00 86.25 84 VAL A C 1
ATOM 677 O O . VAL A 1 84 ? 3.486 -13.418 -6.510 1.00 86.25 84 VAL A O 1
ATOM 680 N N . CYS A 1 85 ? 2.770 -14.655 -4.791 1.00 81.44 85 CYS A N 1
ATOM 681 C CA . CYS A 1 85 ? 3.378 -15.899 -5.282 1.00 81.44 85 CYS A CA 1
ATOM 682 C C . CYS A 1 85 ? 2.801 -16.411 -6.617 1.00 81.44 85 CYS A C 1
ATOM 684 O O . CYS A 1 85 ? 3.381 -17.314 -7.214 1.00 81.44 85 CYS A O 1
ATOM 686 N N . LEU A 1 86 ? 1.662 -15.879 -7.069 1.00 84.94 86 LEU A N 1
ATOM 687 C CA . LEU A 1 86 ? 1.007 -16.234 -8.330 1.00 84.94 86 LEU A CA 1
ATOM 688 C C . LEU A 1 86 ? 1.204 -15.171 -9.418 1.00 84.94 86 LEU A C 1
ATOM 690 O O . LEU A 1 86 ? 0.761 -15.378 -10.549 1.00 84.94 86 LEU A O 1
ATOM 694 N N . LEU A 1 87 ? 1.824 -14.034 -9.091 1.00 85.75 87 LEU A N 1
ATOM 695 C CA . LEU A 1 87 ? 2.053 -12.967 -10.054 1.00 85.75 87 LEU A CA 1
ATOM 696 C C . LEU A 1 87 ? 3.278 -13.289 -10.922 1.00 85.75 87 LEU A C 1
ATOM 698 O O . LEU A 1 87 ? 4.265 -13.836 -10.421 1.00 85.75 87 LEU A O 1
ATOM 702 N N . PRO A 1 88 ? 3.231 -12.974 -12.229 1.00 84.88 88 PRO A N 1
ATOM 703 C CA . PRO A 1 88 ? 4.398 -13.074 -13.093 1.00 84.88 88 PRO A CA 1
ATOM 704 C C . PRO A 1 88 ? 5.574 -12.258 -12.548 1.00 84.88 88 PRO A C 1
ATOM 706 O O . PRO A 1 88 ? 5.387 -11.190 -11.968 1.00 84.88 88 PRO A O 1
ATOM 709 N N . ILE A 1 89 ? 6.794 -12.740 -12.783 1.00 85.94 89 ILE A N 1
ATOM 710 C CA . ILE A 1 89 ? 8.007 -12.000 -12.427 1.00 85.94 89 ILE A CA 1
ATOM 711 C C . ILE A 1 89 ? 8.070 -10.718 -13.262 1.00 85.94 89 ILE A C 1
ATOM 713 O O . ILE A 1 89 ? 7.909 -10.748 -14.483 1.00 85.94 89 ILE A O 1
ATOM 717 N N . ILE A 1 90 ? 8.328 -9.598 -12.593 1.00 84.88 90 ILE A N 1
ATOM 718 C CA . ILE A 1 90 ? 8.513 -8.294 -13.222 1.00 84.88 90 ILE A CA 1
ATOM 719 C C . ILE A 1 90 ? 10.009 -8.089 -13.474 1.00 84.88 90 ILE A C 1
ATOM 721 O O . ILE A 1 90 ? 10.771 -7.917 -12.529 1.00 84.88 90 ILE A O 1
ATOM 725 N N . ASP A 1 91 ? 10.414 -8.086 -14.744 1.00 83.38 91 ASP A N 1
ATOM 726 C CA . ASP A 1 91 ? 11.822 -7.977 -15.179 1.00 83.38 91 ASP A CA 1
ATOM 727 C C . ASP A 1 91 ? 12.122 -6.639 -15.885 1.00 83.38 91 ASP A C 1
ATOM 729 O O . ASP A 1 91 ? 12.920 -6.529 -16.810 1.00 83.38 91 ASP A O 1
ATOM 733 N N . SER A 1 92 ? 11.392 -5.585 -15.521 1.00 85.25 92 SER A N 1
ATOM 734 C CA . SER A 1 92 ? 11.518 -4.277 -16.167 1.00 85.25 92 SER A CA 1
ATOM 735 C C . SER A 1 92 ? 11.382 -3.148 -15.161 1.00 85.25 92 SER A C 1
ATOM 737 O O . SER A 1 92 ? 10.665 -3.285 -14.168 1.00 85.25 92 SER A O 1
ATOM 739 N N . ALA A 1 93 ? 12.026 -2.011 -15.435 1.00 87.06 93 ALA A N 1
ATOM 740 C CA . ALA A 1 93 ? 11.886 -0.817 -14.610 1.00 87.06 93 ALA A CA 1
ATOM 741 C C . ALA A 1 93 ? 10.411 -0.396 -14.517 1.00 87.06 93 ALA A C 1
ATOM 743 O O . ALA A 1 93 ? 9.704 -0.339 -15.528 1.00 87.06 93 ALA A O 1
ATOM 744 N N . CYS A 1 94 ? 9.957 -0.078 -13.304 1.00 88.12 94 CYS A N 1
ATOM 745 C CA . CYS A 1 94 ? 8.557 0.220 -13.025 1.00 88.12 94 CYS A CA 1
ATOM 746 C C . CYS A 1 94 ? 8.369 1.589 -12.368 1.00 88.12 94 CYS A C 1
ATOM 748 O O . CYS A 1 94 ? 9.229 2.093 -11.641 1.00 88.12 94 CYS A O 1
ATOM 750 N N . LYS A 1 95 ? 7.197 2.175 -12.604 1.00 87.25 95 LYS A N 1
ATOM 751 C CA . LYS A 1 95 ? 6.711 3.387 -11.945 1.00 87.25 95 LYS A CA 1
ATOM 752 C C . LYS A 1 95 ? 5.518 3.041 -11.073 1.00 87.25 95 LYS A C 1
ATOM 754 O O . LYS A 1 95 ? 4.615 2.329 -11.516 1.00 87.25 95 LYS A O 1
ATOM 759 N N . LEU A 1 96 ? 5.506 3.576 -9.858 1.00 86.12 96 LEU A N 1
ATOM 760 C CA . LEU A 1 96 ? 4.364 3.473 -8.962 1.00 86.12 96 LEU A CA 1
ATOM 761 C C . LEU A 1 96 ? 3.480 4.710 -9.140 1.00 86.12 96 LEU A C 1
ATOM 763 O O . LEU A 1 96 ? 3.950 5.845 -9.068 1.00 86.12 96 LEU A O 1
ATOM 767 N N . THR A 1 97 ? 2.191 4.490 -9.378 1.00 85.81 97 THR A N 1
ATOM 768 C CA . THR A 1 97 ? 1.174 5.541 -9.451 1.00 85.81 97 THR A CA 1
ATOM 769 C C . THR A 1 97 ? 0.064 5.247 -8.454 1.00 85.81 97 THR A C 1
ATOM 771 O O . THR A 1 97 ? -0.553 4.184 -8.500 1.00 85.81 97 THR A O 1
ATOM 774 N N . THR A 1 98 ? -0.221 6.205 -7.579 1.00 86.69 98 THR A N 1
ATOM 775 C CA . THR A 1 98 ? -1.280 6.096 -6.571 1.00 86.69 98 THR A CA 1
ATOM 776 C C . THR A 1 98 ? -2.496 6.906 -7.004 1.00 86.69 98 THR A C 1
ATOM 778 O O . THR A 1 98 ? -2.363 8.071 -7.368 1.00 86.69 98 THR A O 1
ATOM 781 N N . PHE A 1 99 ? -3.681 6.303 -6.932 1.00 87.44 99 PHE A N 1
ATOM 782 C CA . PHE A 1 99 ? -4.967 6.952 -7.166 1.00 87.44 99 PHE A CA 1
ATOM 783 C C . PHE A 1 99 ? -5.848 6.848 -5.928 1.00 87.44 99 PHE A C 1
ATOM 785 O O . PHE A 1 99 ? -5.987 5.777 -5.334 1.00 87.44 99 PHE A O 1
ATOM 792 N N . ILE A 1 100 ? -6.491 7.956 -5.575 1.00 87.12 100 ILE A N 1
ATOM 793 C CA . ILE A 1 100 ? -7.346 8.059 -4.396 1.00 87.12 100 ILE A CA 1
ATOM 794 C C . ILE A 1 100 ? -8.727 8.526 -4.822 1.00 87.12 100 ILE A C 1
ATOM 796 O O . ILE A 1 100 ? -8.867 9.504 -5.550 1.00 87.12 100 ILE A O 1
ATOM 800 N N . TYR A 1 101 ? -9.748 7.809 -4.364 1.00 86.25 101 TYR A N 1
ATOM 801 C CA . TYR A 1 101 ? -11.146 8.119 -4.626 1.00 86.25 101 TYR A CA 1
ATOM 802 C C . TYR A 1 101 ? -11.824 8.505 -3.318 1.00 86.25 101 TYR A C 1
ATOM 804 O O . TYR A 1 101 ? -11.803 7.732 -2.354 1.00 86.25 101 TYR A O 1
ATOM 812 N N . LEU A 1 102 ? -12.448 9.681 -3.305 1.00 86.44 102 LEU A N 1
ATOM 813 C CA . LEU A 1 102 ? -13.162 10.224 -2.154 1.00 86.44 102 LEU A CA 1
ATOM 814 C C . LEU A 1 102 ? -14.686 10.203 -2.374 1.00 86.44 102 LEU A C 1
ATOM 816 O O . LEU A 1 102 ? -15.156 10.172 -3.511 1.00 86.44 102 LEU A O 1
ATOM 820 N N . TYR A 1 103 ? -15.467 10.223 -1.290 1.00 78.62 103 TYR A N 1
ATOM 821 C CA . TYR A 1 103 ? -16.938 10.224 -1.327 1.00 78.62 103 TYR A CA 1
ATOM 822 C C . TYR A 1 103 ? -17.551 11.585 -1.699 1.00 78.62 103 TYR A C 1
ATOM 824 O O . TYR A 1 103 ? -18.580 11.619 -2.367 1.00 78.62 103 TYR A O 1
ATOM 832 N N . SER A 1 104 ? -16.952 12.695 -1.248 1.00 68.38 104 SER A N 1
ATOM 833 C CA . SER A 1 104 ? -17.599 14.024 -1.251 1.00 68.38 104 SER A CA 1
ATOM 834 C C . SER A 1 104 ? -17.134 14.964 -2.372 1.00 68.38 104 SER A C 1
ATOM 836 O O . SER A 1 104 ? -17.846 15.892 -2.744 1.00 68.38 104 SER A O 1
ATOM 838 N N . LEU A 1 105 ? -15.970 14.733 -2.976 1.00 51.28 105 LEU A N 1
ATOM 839 C CA . LEU A 1 105 ? -15.442 15.607 -4.020 1.00 51.28 105 LEU A CA 1
ATOM 840 C C . LEU A 1 105 ? -14.854 14.759 -5.137 1.00 51.28 105 LEU A C 1
ATOM 842 O O . LEU A 1 105 ? -13.883 14.047 -4.923 1.00 51.28 105 LEU A O 1
ATOM 846 N N . ILE A 1 106 ? -15.490 14.876 -6.304 1.00 48.31 106 ILE A N 1
ATOM 847 C CA . ILE A 1 106 ? -14.880 14.888 -7.634 1.00 48.31 106 ILE A CA 1
ATOM 848 C C . ILE A 1 106 ? -13.941 13.709 -7.929 1.00 48.31 106 ILE A C 1
ATOM 850 O O . ILE A 1 106 ? -12.841 13.576 -7.411 1.00 48.31 106 ILE A O 1
ATOM 854 N N . CYS A 1 107 ? -14.396 12.896 -8.878 1.00 47.06 107 CYS A N 1
ATOM 855 C CA . CYS A 1 107 ? -13.667 11.861 -9.601 1.00 47.06 107 CYS A CA 1
ATOM 856 C C . CYS A 1 107 ? -12.453 12.439 -10.363 1.00 47.06 107 CYS A C 1
ATOM 858 O O . CYS A 1 107 ? -12.419 12.424 -11.591 1.00 47.06 107 CYS A O 1
ATOM 860 N N . LEU A 1 108 ? -11.471 12.992 -9.654 1.00 44.66 108 LEU A N 1
ATOM 861 C CA . LEU A 1 108 ? -10.170 13.315 -10.206 1.00 44.66 108 LEU A CA 1
ATOM 862 C C . LEU A 1 108 ? -9.162 12.356 -9.582 1.00 44.66 108 LEU A C 1
ATOM 864 O O . LEU A 1 108 ? -8.987 12.376 -8.364 1.00 44.66 108 LEU A O 1
ATOM 868 N N . PRO A 1 109 ? -8.513 11.500 -10.387 1.00 47.53 109 PRO A N 1
ATOM 869 C CA . PRO A 1 109 ? -7.320 10.812 -9.938 1.00 47.53 109 PRO A CA 1
ATOM 870 C C . PRO A 1 109 ? -6.296 11.881 -9.555 1.00 47.53 109 PRO A C 1
ATOM 872 O O . PRO A 1 109 ? -5.663 12.478 -10.422 1.00 47.53 109 PRO A O 1
ATOM 875 N N . ILE A 1 110 ? -6.162 12.167 -8.262 1.00 49.38 110 ILE A N 1
ATOM 876 C CA . ILE A 1 110 ? -5.032 12.950 -7.780 1.00 49.38 110 ILE A CA 1
ATOM 877 C C . ILE A 1 110 ? -3.835 12.005 -7.916 1.00 49.38 110 ILE A C 1
ATOM 879 O O . ILE A 1 110 ? -3.677 11.092 -7.107 1.00 49.38 110 ILE A O 1
ATOM 883 N N . GLU A 1 111 ? -3.044 12.154 -8.983 1.00 50.88 111 GLU A N 1
ATOM 884 C CA . GLU A 1 111 ? -1.704 11.564 -9.032 1.00 50.88 111 GLU A CA 1
ATOM 885 C C . GLU A 1 111 ? -0.875 12.309 -7.991 1.00 50.88 111 GLU A C 1
ATOM 887 O O . GLU A 1 111 ? -0.403 13.414 -8.240 1.00 50.88 111 GLU A O 1
ATOM 892 N N . ILE A 1 112 ? -0.779 11.742 -6.786 1.00 51.25 112 ILE A N 1
ATOM 893 C CA . ILE A 1 112 ? -0.168 12.461 -5.665 1.00 51.25 112 ILE A CA 1
ATOM 894 C C . ILE A 1 112 ? 1.321 12.674 -5.928 1.00 51.25 112 ILE A C 1
ATOM 896 O O . ILE A 1 112 ? 1.749 13.805 -5.805 1.00 51.25 112 ILE A O 1
ATOM 900 N N . HIS A 1 113 ? 2.065 11.671 -6.408 1.00 53.28 113 HIS A N 1
ATOM 901 C CA . HIS A 1 113 ? 3.351 11.841 -7.107 1.00 53.28 113 HIS A CA 1
ATOM 902 C C . HIS A 1 113 ? 3.663 10.578 -7.927 1.00 53.28 113 HIS A C 1
ATOM 904 O O . HIS A 1 113 ? 3.173 9.490 -7.605 1.00 53.28 113 HIS A O 1
ATOM 910 N N . GLN A 1 114 ? 4.487 10.718 -8.970 1.00 51.53 114 GLN A N 1
ATOM 911 C CA . GLN A 1 114 ? 5.058 9.602 -9.725 1.00 51.53 114 GLN A CA 1
ATOM 912 C C . GLN A 1 114 ? 6.426 9.251 -9.133 1.00 51.53 114 GLN A C 1
ATOM 914 O O . GLN A 1 114 ? 7.377 10.013 -9.295 1.00 51.53 114 GLN A O 1
ATOM 919 N N . TYR A 1 115 ? 6.542 8.097 -8.474 1.00 54.44 115 TYR A N 1
ATOM 920 C CA . TYR A 1 115 ? 7.850 7.559 -8.102 1.00 54.44 115 TYR A CA 1
ATOM 921 C C . TYR A 1 115 ? 8.354 6.667 -9.241 1.00 54.44 115 TYR A C 1
ATOM 923 O O . TYR A 1 115 ? 7.699 5.692 -9.629 1.00 54.44 115 TYR A O 1
ATOM 931 N N . THR A 1 116 ? 9.508 7.027 -9.806 1.00 47.38 116 THR A N 1
ATOM 932 C CA . THR A 1 116 ? 10.193 6.222 -10.821 1.00 47.38 116 THR A CA 1
ATOM 933 C C . THR A 1 116 ? 11.316 5.465 -10.147 1.00 47.38 116 THR A C 1
ATOM 935 O O . THR A 1 116 ? 12.370 6.035 -9.877 1.00 47.38 116 THR A O 1
ATOM 938 N N . SER A 1 117 ? 11.097 4.174 -9.905 1.00 50.22 117 SER A N 1
ATOM 939 C CA . SER A 1 117 ? 12.189 3.318 -9.4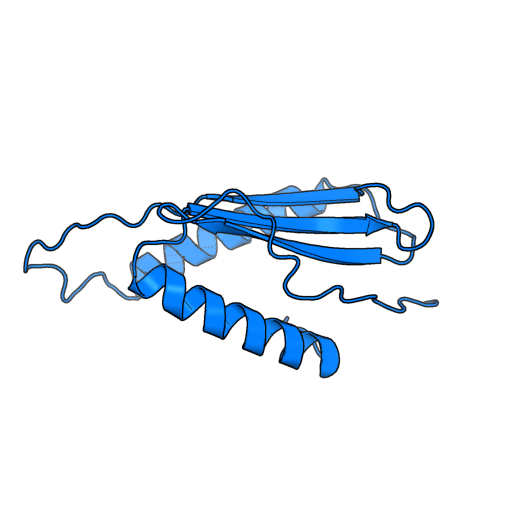66 1.00 50.22 117 SER A CA 1
ATOM 940 C C . SER A 1 117 ? 13.198 3.193 -10.609 1.00 50.22 117 SER A C 1
ATOM 942 O O . SER A 1 117 ? 12.860 2.759 -11.714 1.00 50.22 117 SER A O 1
ATOM 944 N N . HIS A 1 118 ? 14.444 3.580 -10.363 1.00 47.31 118 HIS A N 1
ATOM 945 C CA . HIS A 1 118 ? 15.556 3.167 -11.208 1.00 47.31 118 HIS A CA 1
ATOM 946 C C . HIS A 1 118 ? 16.040 1.808 -10.693 1.00 47.31 118 HIS A C 1
ATOM 948 O O . HIS A 1 118 ? 17.128 1.705 -10.139 1.00 47.31 118 HIS A O 1
ATOM 954 N N . PHE A 1 119 ? 15.236 0.750 -10.853 1.00 45.16 119 PHE A N 1
ATOM 955 C CA . PHE A 1 119 ? 15.767 -0.613 -10.739 1.00 45.16 119 PHE A CA 1
ATOM 956 C C . PHE A 1 119 ? 16.575 -0.908 -12.006 1.00 45.16 119 PHE A C 1
ATOM 958 O O . PHE A 1 119 ? 16.119 -1.575 -12.930 1.00 45.16 119 PHE A O 1
ATOM 965 N N . ALA A 1 120 ? 17.764 -0.312 -12.082 1.00 32.16 120 ALA A N 1
ATOM 966 C CA . ALA A 1 120 ? 18.786 -0.680 -13.039 1.00 32.16 120 ALA A CA 1
ATOM 967 C C . ALA A 1 120 ? 19.647 -1.775 -12.401 1.00 32.16 120 ALA A C 1
ATOM 969 O O . ALA A 1 120 ? 20.393 -1.500 -11.469 1.00 32.16 120 ALA A O 1
ATOM 970 N N . HIS A 1 121 ? 19.518 -2.987 -12.943 1.00 32.09 121 HIS A N 1
ATOM 971 C CA . HIS A 1 121 ? 20.440 -4.119 -12.827 1.00 32.09 121 HIS A CA 1
ATOM 972 C C . HIS A 1 121 ? 20.808 -4.609 -11.414 1.00 32.09 121 HIS A C 1
ATOM 974 O O . HIS A 1 121 ? 21.672 -4.051 -10.739 1.00 32.09 121 HIS A O 1
ATOM 980 N N . ILE A 1 122 ? 20.257 -5.772 -11.060 1.00 33.56 122 ILE A N 1
ATOM 981 C CA . ILE A 1 122 ? 21.018 -6.841 -10.398 1.00 33.56 122 ILE A CA 1
ATOM 982 C C . ILE A 1 122 ? 20.969 -8.050 -11.325 1.00 33.56 122 ILE A C 1
ATOM 984 O O . ILE A 1 122 ? 19.862 -8.323 -11.839 1.00 33.56 122 ILE A O 1
#

Secondary structure (DSSP, 8-state):
-----HHHHHHHHHHHHHHHHHHHTT-EEEEEEEEEETTT--EEEEEEEE--------TT-TT--HHHHHHHHHHHHHHHHHHHTTSPP--S-EEEEEEEEESSS--------EEE------

Organism: NCBI:txid117903